Protein AF-A0A967W325-F1 (afdb_monomer_lite)

Foldseek 3Di:
DVVVVVVVVVVVVVPPDPVVVVVVVVVVVVVQCVQCVVQPVHDVSSVVSVVVVVVVVVVVVVVVVVVVVVVVVVVVVVVVVVVVVVVVVVVVD

pLDDT: mean 91.49, std 8.95, range [57.25, 98.12]

Structure (mmCIF, N/CA/C/O backbone):
data_AF-A0A967W325-F1
#
_entry.id   AF-A0A967W325-F1
#
loop_
_atom_site.group_PDB
_atom_site.id
_atom_site.type_symbol
_atom_site.label_atom_id
_atom_site.label_alt_id
_atom_site.label_comp_id
_atom_site.label_asym_id
_atom_site.label_entity_id
_atom_site.label_seq_id
_atom_site.pdbx_PDB_ins_code
_atom_site.Cartn_x
_atom_site.Cartn_y
_atom_site.Cartn_z
_atom_site.occupancy
_atom_site.B_iso_or_equiv
_atom_site.auth_seq_id
_atom_site.auth_comp_id
_atom_site.auth_asym_id
_atom_site.auth_atom_id
_atom_site.pdbx_PDB_model_num
ATOM 1 N N . MET A 1 1 ? 34.697 8.450 -52.297 1.00 71.38 1 MET A N 1
ATOM 2 C CA . MET A 1 1 ? 33.447 9.138 -51.892 1.00 71.38 1 MET A CA 1
ATOM 3 C C . MET A 1 1 ? 32.238 8.234 -52.073 1.00 71.38 1 MET A C 1
ATOM 5 O O . MET A 1 1 ? 31.467 8.099 -51.137 1.00 71.38 1 MET A O 1
ATOM 9 N N . GLU A 1 2 ? 32.101 7.574 -53.221 1.00 81.31 2 GLU A N 1
ATOM 10 C CA . GLU A 1 2 ? 30.971 6.681 -53.523 1.00 81.31 2 GLU A CA 1
ATOM 11 C C . GLU A 1 2 ? 30.922 5.416 -52.645 1.00 81.31 2 GLU A C 1
ATOM 13 O O . GLU A 1 2 ? 29.873 5.081 -52.106 1.00 81.31 2 GLU A O 1
ATOM 18 N N . GLU A 1 3 ? 32.075 4.797 -52.374 1.00 80.12 3 GLU A N 1
ATOM 19 C CA . GLU A 1 3 ? 32.184 3.648 -51.456 1.00 80.12 3 GLU A CA 1
ATOM 20 C C . GLU A 1 3 ? 31.781 3.991 -50.012 1.00 80.12 3 GLU A C 1
ATOM 22 O O . GLU A 1 3 ? 31.153 3.189 -49.326 1.00 80.12 3 GLU A O 1
ATOM 27 N N . LEU A 1 4 ? 32.085 5.211 -49.553 1.00 85.50 4 LEU A N 1
ATOM 28 C CA . LEU A 1 4 ? 31.689 5.692 -48.225 1.00 85.50 4 LEU A CA 1
ATOM 29 C C . LEU A 1 4 ? 30.172 5.908 -48.142 1.00 85.50 4 LEU A C 1
ATOM 31 O O . LEU A 1 4 ? 29.557 5.590 -47.127 1.00 85.50 4 LEU A O 1
ATOM 35 N N . TYR A 1 5 ? 29.567 6.412 -49.220 1.00 87.38 5 TYR A N 1
ATOM 36 C CA . TYR A 1 5 ? 28.116 6.543 -49.334 1.00 87.38 5 TYR A CA 1
ATOM 37 C C . TYR A 1 5 ? 27.426 5.177 -49.309 1.00 87.38 5 TYR A C 1
ATOM 39 O O . TYR A 1 5 ? 26.459 5.005 -48.572 1.00 87.38 5 TYR A O 1
ATOM 47 N N . GLN A 1 6 ? 27.941 4.194 -50.051 1.00 87.44 6 GLN A N 1
ATOM 48 C CA . GLN A 1 6 ? 27.396 2.833 -50.050 1.00 87.44 6 GLN A CA 1
ATOM 49 C C . GLN A 1 6 ? 27.528 2.154 -48.684 1.00 87.44 6 GLN A C 1
ATOM 51 O O . GLN A 1 6 ? 26.567 1.542 -48.224 1.00 87.44 6 GLN A O 1
ATOM 56 N N . ALA A 1 7 ? 28.667 2.310 -48.003 1.00 83.94 7 ALA A N 1
ATOM 57 C CA . ALA A 1 7 ? 28.862 1.778 -46.656 1.00 83.94 7 ALA A CA 1
ATOM 58 C C . ALA A 1 7 ? 27.898 2.409 -45.635 1.00 83.94 7 ALA A C 1
ATOM 60 O O . ALA A 1 7 ? 27.296 1.697 -44.831 1.00 83.94 7 ALA A O 1
ATOM 61 N N . LEU A 1 8 ? 27.696 3.730 -45.698 1.00 83.38 8 LEU A N 1
ATOM 62 C CA . LEU A 1 8 ? 26.743 4.434 -44.837 1.00 83.38 8 LEU A CA 1
ATOM 63 C C . LEU A 1 8 ? 25.298 4.005 -45.119 1.00 83.38 8 LEU A C 1
ATOM 65 O O . LEU A 1 8 ? 24.515 3.822 -44.189 1.00 83.38 8 LEU A O 1
ATOM 69 N N . HIS A 1 9 ? 24.944 3.818 -46.390 1.00 81.19 9 HIS A N 1
ATOM 70 C CA . HIS A 1 9 ? 23.603 3.397 -46.780 1.00 81.19 9 HIS A CA 1
ATOM 71 C C . HIS A 1 9 ? 23.323 1.940 -46.394 1.00 81.19 9 HIS A C 1
ATOM 73 O O . HIS A 1 9 ? 22.242 1.646 -45.900 1.00 81.19 9 HIS A O 1
ATOM 79 N N . ALA A 1 10 ? 24.308 1.047 -46.529 1.00 80.38 10 ALA A N 1
ATOM 80 C CA . ALA A 1 10 ? 24.213 -0.334 -46.059 1.00 80.38 10 ALA A CA 1
ATOM 81 C C . ALA A 1 10 ? 24.083 -0.414 -44.529 1.00 80.38 10 ALA A C 1
ATOM 83 O O . ALA A 1 10 ? 23.287 -1.200 -44.021 1.00 80.38 10 ALA A O 1
ATOM 84 N N . TYR A 1 11 ? 24.808 0.434 -43.793 1.00 76.44 11 TYR A N 1
ATOM 85 C CA . TYR A 1 11 ? 24.671 0.545 -42.340 1.00 76.44 11 TYR A CA 1
ATOM 86 C C . TYR A 1 11 ? 23.281 1.054 -41.934 1.00 76.44 11 TYR A C 1
ATOM 88 O O . TYR A 1 11 ? 22.634 0.461 -41.074 1.00 76.44 11 TYR A O 1
ATOM 96 N N . ALA A 1 12 ? 22.785 2.101 -42.599 1.00 76.56 12 ALA A N 1
ATOM 97 C CA . ALA A 1 12 ? 21.439 2.632 -42.386 1.00 76.56 12 ALA A CA 1
ATOM 98 C C . ALA A 1 12 ? 20.333 1.633 -42.772 1.00 76.56 12 ALA A C 1
ATOM 100 O O . ALA A 1 12 ? 19.298 1.598 -42.121 1.00 76.56 12 ALA A O 1
ATOM 101 N N . ALA A 1 13 ? 20.553 0.805 -43.795 1.00 73.19 13 ALA A N 1
ATOM 102 C CA . ALA A 1 13 ? 19.622 -0.243 -44.207 1.00 73.19 13 ALA A CA 1
ATOM 103 C C . ALA A 1 13 ? 19.636 -1.464 -43.268 1.00 73.19 13 ALA A C 1
ATOM 105 O O . ALA A 1 13 ? 18.632 -2.160 -43.167 1.00 73.19 13 ALA A O 1
ATOM 106 N N . GLY A 1 14 ? 20.758 -1.724 -42.584 1.00 70.44 14 GLY A N 1
ATOM 107 C CA . GLY A 1 14 ? 20.873 -2.761 -41.551 1.00 70.44 14 GLY A CA 1
ATOM 108 C C . GLY A 1 14 ? 20.315 -2.346 -40.186 1.00 70.44 14 GLY A C 1
ATOM 109 O O . GLY A 1 14 ? 20.121 -3.194 -39.318 1.00 70.44 14 GLY A O 1
ATOM 110 N N . LEU A 1 15 ? 20.039 -1.053 -39.992 1.00 73.69 15 LEU A N 1
ATOM 111 C CA . LEU A 1 15 ? 19.229 -0.564 -38.883 1.00 73.69 15 LEU A CA 1
ATOM 112 C C . LEU A 1 15 ? 17.764 -0.914 -39.178 1.00 73.69 15 LEU A C 1
ATOM 114 O O . LEU A 1 15 ? 17.023 -0.106 -39.736 1.00 73.69 15 LEU A O 1
ATOM 118 N N . GLU A 1 16 ? 17.338 -2.117 -38.786 1.00 62.38 16 GLU A N 1
ATOM 119 C CA . GLU A 1 16 ? 15.919 -2.410 -38.556 1.00 62.38 16 GLU A CA 1
ATOM 120 C C . GLU A 1 16 ? 15.420 -1.454 -37.464 1.00 62.38 16 GLU A C 1
ATOM 122 O O . GLU A 1 16 ? 15.526 -1.697 -36.262 1.00 62.38 16 GLU A O 1
ATOM 127 N N . SER A 1 17 ? 14.964 -0.279 -37.889 1.00 65.56 17 SER A N 1
ATOM 128 C CA . SER A 1 17 ? 14.372 0.707 -37.005 1.00 65.56 17 SER A CA 1
ATOM 129 C C . SER A 1 17 ? 12.938 0.272 -36.742 1.00 65.56 17 SER A C 1
ATOM 131 O O . SER A 1 17 ? 12.080 0.385 -37.614 1.00 65.56 17 SER A O 1
ATOM 133 N N . GLU A 1 18 ? 12.681 -0.229 -35.536 1.00 76.31 18 GLU A N 1
ATOM 134 C CA . GLU A 1 18 ? 11.333 -0.375 -34.986 1.00 76.31 18 GLU A CA 1
ATOM 135 C C . GLU A 1 18 ? 11.050 0.817 -34.047 1.00 76.31 18 GLU A C 1
ATOM 137 O O . GLU A 1 18 ? 11.091 0.658 -32.820 1.00 76.31 18 GLU A O 1
ATOM 142 N N . PRO A 1 19 ? 10.826 2.039 -34.579 1.00 80.19 19 PRO A N 1
ATOM 143 C CA . PRO A 1 19 ? 10.672 3.249 -33.767 1.00 80.19 19 PRO A CA 1
ATOM 144 C C . PRO A 1 19 ? 9.532 3.117 -32.751 1.00 80.19 19 PRO A C 1
ATOM 146 O O . PRO A 1 19 ? 9.699 3.508 -31.599 1.00 80.19 19 PRO A O 1
ATOM 149 N N . ASP A 1 20 ? 8.437 2.460 -33.133 1.00 83.94 20 ASP A N 1
ATOM 150 C CA . ASP A 1 20 ? 7.277 2.226 -32.267 1.00 83.94 20 ASP A CA 1
ATOM 151 C C . ASP A 1 20 ? 7.626 1.344 -31.054 1.00 83.94 20 ASP A C 1
ATOM 153 O O . ASP A 1 20 ? 7.149 1.566 -29.934 1.00 83.94 20 ASP A O 1
ATOM 157 N N . ARG A 1 21 ? 8.503 0.344 -31.238 1.00 85.50 21 ARG A N 1
ATOM 158 C CA . ARG A 1 21 ? 8.996 -0.475 -30.120 1.00 85.50 21 ARG A CA 1
ATOM 159 C C . ARG A 1 21 ? 9.886 0.330 -29.192 1.00 85.50 21 ARG A C 1
ATOM 161 O O . ARG A 1 21 ? 9.772 0.185 -27.976 1.00 85.50 21 ARG A O 1
ATOM 168 N N . LEU A 1 22 ? 10.766 1.158 -29.750 1.00 88.75 22 LEU A N 1
ATOM 169 C CA . LEU A 1 22 ? 11.654 2.006 -28.962 1.00 88.75 22 LEU A CA 1
ATOM 170 C C . LEU A 1 22 ? 10.856 3.019 -28.134 1.00 88.75 22 LEU A C 1
ATOM 172 O O . LEU A 1 22 ? 11.131 3.188 -26.947 1.00 88.75 22 LEU A O 1
ATOM 176 N N . GLU A 1 23 ? 9.844 3.645 -28.732 1.00 91.12 23 GLU A N 1
ATOM 177 C CA . GLU A 1 23 ? 8.925 4.534 -28.024 1.00 91.12 23 GLU A CA 1
ATOM 178 C C . GLU A 1 23 ? 8.220 3.794 -26.882 1.00 91.12 23 GLU A C 1
ATOM 180 O O . GLU A 1 23 ? 8.290 4.234 -25.736 1.00 91.12 23 GLU A O 1
ATOM 185 N N . THR A 1 24 ? 7.667 2.607 -27.153 1.00 92.44 24 THR A N 1
ATOM 186 C CA . THR A 1 24 ? 7.021 1.766 -26.131 1.00 92.44 24 THR A CA 1
ATOM 187 C C . THR A 1 24 ? 7.956 1.460 -24.955 1.00 92.44 24 THR A C 1
ATOM 189 O O . THR A 1 24 ? 7.554 1.554 -23.792 1.00 92.44 24 THR A O 1
ATOM 192 N N . VAL A 1 25 ? 9.208 1.086 -25.231 1.00 94.38 25 VAL A N 1
ATOM 193 C CA . VAL A 1 25 ? 10.203 0.791 -24.188 1.00 94.38 25 VAL A CA 1
ATOM 194 C C . VAL A 1 25 ? 10.540 2.045 -23.384 1.00 94.38 25 VAL A C 1
ATOM 196 O O . VAL A 1 25 ? 10.543 1.981 -22.155 1.00 94.38 25 VAL A O 1
ATOM 199 N N . ASN A 1 26 ? 10.761 3.182 -24.045 1.00 94.69 26 ASN A N 1
ATOM 200 C CA . ASN A 1 26 ? 11.067 4.447 -23.378 1.00 94.69 26 ASN A CA 1
ATOM 201 C C . ASN A 1 26 ? 9.916 4.920 -22.482 1.00 94.69 26 ASN A C 1
ATOM 203 O O . ASN A 1 26 ? 10.160 5.348 -21.354 1.00 94.69 26 ASN A O 1
ATOM 207 N N . THR A 1 27 ? 8.664 4.796 -22.935 1.00 96.50 27 THR A N 1
ATOM 208 C CA . THR A 1 27 ? 7.488 5.119 -22.116 1.00 96.50 27 THR A CA 1
ATOM 209 C C . THR A 1 27 ? 7.438 4.251 -20.863 1.00 96.50 27 THR A C 1
ATOM 211 O O . THR A 1 27 ? 7.310 4.779 -19.759 1.00 96.50 27 THR A O 1
ATOM 214 N N . ARG A 1 28 ? 7.607 2.930 -21.008 1.00 96.69 28 ARG A N 1
ATOM 215 C CA . ARG A 1 28 ? 7.611 2.012 -19.857 1.00 96.69 28 ARG A CA 1
ATOM 216 C C . ARG A 1 28 ? 8.773 2.292 -18.906 1.00 96.69 28 ARG A C 1
ATOM 218 O O . ARG A 1 28 ? 8.588 2.239 -17.694 1.00 96.69 28 ARG A O 1
ATOM 225 N N . LEU A 1 29 ? 9.954 2.614 -19.431 1.00 96.25 29 LEU A N 1
ATOM 226 C CA . LEU A 1 29 ? 11.114 2.953 -18.611 1.00 96.25 29 LEU A CA 1
ATOM 227 C C . LEU A 1 29 ? 10.867 4.233 -17.802 1.00 96.25 29 LEU A C 1
ATOM 229 O O . LEU A 1 29 ? 11.118 4.241 -16.601 1.00 96.25 29 LEU A O 1
ATOM 233 N N . ALA A 1 30 ? 10.294 5.270 -18.416 1.00 96.69 30 ALA A N 1
ATOM 234 C CA . ALA A 1 30 ? 9.960 6.515 -17.726 1.00 96.69 30 ALA A CA 1
ATOM 235 C C . ALA A 1 30 ? 8.936 6.308 -16.592 1.00 96.69 30 ALA A C 1
ATOM 237 O O . ALA A 1 30 ? 9.026 6.944 -15.536 1.00 96.69 30 ALA A O 1
ATOM 238 N N . GLU A 1 31 ? 7.964 5.410 -16.780 1.00 96.25 31 GLU A N 1
ATOM 239 C CA . GLU A 1 31 ? 7.028 5.024 -15.718 1.00 96.25 31 GLU A CA 1
ATOM 240 C C . GLU A 1 31 ? 7.742 4.328 -14.558 1.00 96.25 31 GLU A C 1
ATOM 242 O O . GLU A 1 31 ? 7.532 4.700 -13.399 1.00 96.25 31 GLU A O 1
ATOM 247 N N . VAL A 1 32 ? 8.619 3.369 -14.866 1.00 94.94 32 VAL A N 1
ATOM 248 C CA . VAL A 1 32 ? 9.428 2.670 -13.861 1.00 94.94 32 VAL A CA 1
ATOM 249 C C . VAL A 1 32 ? 10.298 3.666 -13.099 1.00 94.94 32 VAL A C 1
ATOM 251 O O . VAL A 1 32 ? 10.219 3.710 -11.875 1.00 94.94 32 VAL A O 1
ATOM 254 N N . GLU A 1 33 ? 11.039 4.536 -13.785 1.00 95.81 33 GLU A N 1
ATOM 255 C CA . GLU A 1 33 ? 11.887 5.561 -13.161 1.00 95.81 33 GLU A CA 1
ATOM 256 C C . GLU A 1 33 ? 11.103 6.496 -12.235 1.00 95.81 33 GLU A C 1
ATOM 258 O O . GLU A 1 33 ? 11.572 6.877 -11.159 1.00 95.81 33 GLU A O 1
ATOM 263 N N . LYS A 1 34 ? 9.879 6.870 -12.619 1.00 96.06 34 LYS A N 1
ATOM 264 C CA . LYS A 1 34 ? 9.017 7.710 -11.784 1.00 96.06 34 LYS A CA 1
ATOM 265 C C . LYS A 1 34 ? 8.622 7.006 -10.487 1.00 96.06 34 LYS A C 1
ATOM 267 O O . LYS A 1 34 ? 8.554 7.668 -9.446 1.00 96.06 34 LYS A O 1
ATOM 272 N N . VAL A 1 35 ? 8.339 5.705 -10.545 1.00 95.25 35 VAL A N 1
ATOM 273 C CA . VAL A 1 35 ? 7.997 4.895 -9.368 1.00 95.25 35 VAL A CA 1
ATOM 274 C C . VAL A 1 35 ? 9.234 4.681 -8.502 1.00 95.25 35 VAL A C 1
ATOM 276 O O . VAL A 1 35 ? 9.206 5.018 -7.317 1.00 95.25 35 VAL A O 1
ATOM 279 N N . THR A 1 36 ? 10.340 4.215 -9.079 1.00 95.44 36 THR A N 1
ATOM 280 C CA . THR A 1 36 ? 11.568 3.930 -8.325 1.00 95.44 36 THR A CA 1
ATOM 281 C C . THR A 1 36 ? 12.113 5.187 -7.657 1.00 95.44 36 THR A C 1
ATOM 283 O O . THR A 1 36 ? 12.402 5.163 -6.463 1.00 95.44 36 THR A O 1
ATOM 286 N N . ARG A 1 37 ? 12.119 6.342 -8.337 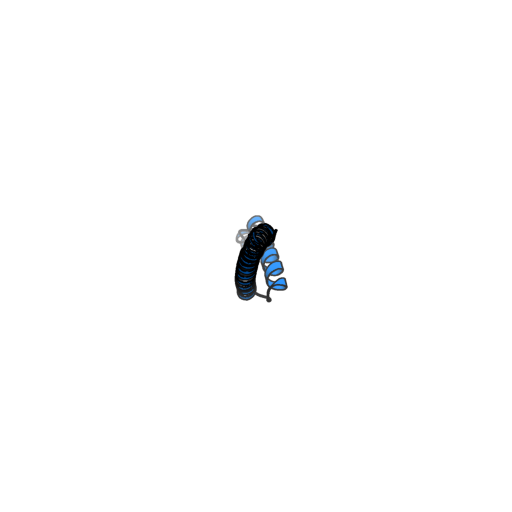1.00 96.00 37 ARG A N 1
ATOM 287 C CA . ARG A 1 37 ? 12.536 7.628 -7.744 1.00 96.00 37 ARG A CA 1
ATOM 288 C C . ARG A 1 37 ? 11.742 8.009 -6.491 1.00 96.00 37 ARG A C 1
ATOM 290 O O . ARG A 1 37 ? 12.287 8.660 -5.604 1.00 96.00 37 ARG A O 1
ATOM 297 N N . ARG A 1 38 ? 10.459 7.645 -6.418 1.00 94.56 38 ARG A N 1
ATOM 298 C CA . ARG A 1 38 ? 9.602 7.920 -5.251 1.00 94.56 38 ARG A CA 1
ATOM 299 C C . ARG A 1 38 ? 9.777 6.895 -4.133 1.00 94.56 38 ARG A C 1
ATOM 301 O O . ARG A 1 38 ? 9.486 7.220 -2.986 1.00 94.56 38 ARG A O 1
ATOM 308 N N . HIS A 1 39 ? 10.234 5.687 -4.460 1.00 93.00 39 HIS A N 1
ATOM 309 C CA . HIS A 1 39 ? 10.152 4.526 -3.574 1.00 93.00 39 HIS A CA 1
ATOM 310 C C . HIS A 1 39 ? 11.482 3.780 -3.376 1.00 93.00 39 HIS A C 1
ATOM 312 O O . HIS A 1 39 ? 11.466 2.599 -3.065 1.00 93.00 39 HIS A O 1
ATOM 318 N N . GLY A 1 40 ? 12.626 4.465 -3.480 1.00 86.62 40 GLY A N 1
ATOM 319 C CA . GLY A 1 40 ? 13.921 3.921 -3.036 1.00 86.62 40 GLY A CA 1
ATOM 320 C C . GLY A 1 40 ? 15.029 3.875 -4.087 1.00 86.62 40 GLY A C 1
ATOM 321 O O . GLY A 1 40 ? 16.117 3.403 -3.797 1.00 86.62 40 GLY A O 1
ATOM 322 N N . GLY A 1 41 ? 14.791 4.423 -5.278 1.00 90.44 41 GLY A N 1
ATOM 323 C CA . GLY A 1 41 ? 15.797 4.618 -6.326 1.00 90.44 41 GLY A CA 1
ATOM 324 C C . GLY A 1 41 ? 15.907 3.466 -7.323 1.00 90.44 41 GLY A C 1
ATOM 325 O O . GLY A 1 41 ? 16.278 3.708 -8.469 1.00 90.44 41 GLY A O 1
ATOM 326 N N . ASP A 1 42 ? 15.492 2.260 -6.944 1.00 95.00 42 ASP A N 1
ATOM 327 C CA . ASP A 1 42 ? 15.435 1.087 -7.817 1.00 95.00 42 ASP A CA 1
ATOM 328 C C . ASP A 1 42 ? 14.116 0.305 -7.659 1.00 95.00 42 ASP A C 1
ATOM 330 O O . ASP A 1 42 ? 13.228 0.668 -6.879 1.00 95.00 42 ASP A O 1
ATOM 334 N N . VAL A 1 43 ? 13.951 -0.727 -8.491 1.00 94.69 43 VAL A N 1
ATOM 335 C CA . VAL A 1 43 ? 12.727 -1.539 -8.557 1.00 94.69 43 VAL A CA 1
ATOM 336 C C . VAL A 1 43 ? 12.578 -2.429 -7.325 1.00 94.69 43 VAL A C 1
ATOM 338 O O . VAL A 1 43 ? 11.462 -2.598 -6.839 1.00 94.69 43 VAL A O 1
ATOM 341 N N . GLU A 1 44 ? 13.674 -2.975 -6.799 1.00 96.69 44 GLU A N 1
ATOM 342 C CA . GLU A 1 44 ? 13.640 -3.862 -5.631 1.00 96.69 44 GLU A CA 1
ATOM 343 C C . GLU A 1 44 ? 13.197 -3.099 -4.381 1.00 96.69 44 GLU A C 1
ATOM 345 O O . GLU A 1 44 ? 12.315 -3.556 -3.646 1.00 96.69 44 GLU A O 1
ATOM 350 N N . ALA A 1 45 ? 13.730 -1.896 -4.180 1.00 95.06 45 ALA A N 1
ATOM 351 C CA . ALA A 1 45 ? 13.338 -1.002 -3.105 1.00 95.06 45 ALA A CA 1
ATOM 352 C C . ALA A 1 45 ? 11.870 -0.575 -3.238 1.00 95.06 45 ALA A C 1
ATOM 354 O O . ALA A 1 45 ? 11.137 -0.594 -2.249 1.00 95.06 45 ALA A O 1
ATOM 355 N N . ALA A 1 46 ? 11.406 -0.276 -4.458 1.00 96.69 46 ALA A N 1
ATOM 356 C CA . ALA A 1 46 ? 10.008 0.078 -4.694 1.00 96.69 46 ALA A CA 1
ATOM 357 C C . ALA A 1 46 ? 9.043 -1.072 -4.365 1.00 96.69 46 ALA A C 1
ATOM 359 O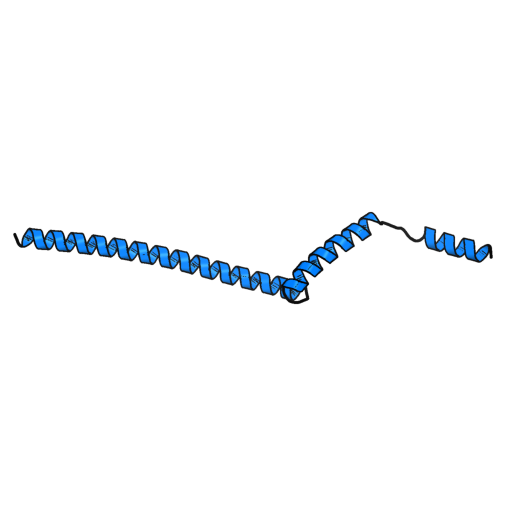 O . ALA A 1 46 ? 8.004 -0.844 -3.745 1.00 96.69 46 ALA A O 1
ATOM 360 N N . LEU A 1 47 ? 9.396 -2.305 -4.736 1.00 96.62 47 LEU A N 1
ATOM 361 C CA . LEU A 1 47 ? 8.611 -3.497 -4.404 1.00 96.62 47 LEU A CA 1
ATOM 362 C C . LEU A 1 47 ? 8.655 -3.819 -2.907 1.00 96.62 47 LEU A C 1
ATOM 364 O O . LEU A 1 47 ? 7.635 -4.190 -2.332 1.00 96.62 47 LEU A O 1
ATOM 368 N N . THR A 1 48 ? 9.804 -3.625 -2.260 1.00 97.19 48 THR A N 1
ATOM 369 C CA . THR A 1 48 ? 9.933 -3.784 -0.804 1.00 97.19 48 THR A CA 1
ATOM 370 C C . THR A 1 48 ? 9.029 -2.792 -0.079 1.00 97.19 48 THR A C 1
ATOM 372 O O . THR A 1 48 ? 8.241 -3.183 0.779 1.00 97.19 48 THR A O 1
ATOM 375 N N . ARG A 1 49 ? 9.056 -1.519 -0.493 1.00 95.62 49 ARG A N 1
ATOM 376 C CA . ARG A 1 49 ? 8.185 -0.463 0.039 1.00 95.62 49 ARG A CA 1
ATOM 377 C C . ARG A 1 49 ? 6.701 -0.799 -0.134 1.00 95.62 49 ARG A C 1
ATOM 379 O O . ARG A 1 49 ? 5.904 -0.498 0.750 1.00 95.62 49 ARG A O 1
ATOM 386 N N . LEU A 1 50 ? 6.328 -1.386 -1.273 1.00 96.88 50 LEU A N 1
ATOM 387 C CA . LEU A 1 50 ? 4.959 -1.830 -1.529 1.00 96.88 50 LEU A CA 1
ATOM 388 C C . LEU A 1 50 ? 4.548 -2.928 -0.542 1.00 96.88 50 LEU A C 1
ATOM 390 O O . LEU A 1 50 ? 3.520 -2.786 0.111 1.00 96.88 50 LEU A O 1
ATOM 394 N N . ALA A 1 51 ? 5.372 -3.965 -0.383 1.00 97.81 51 ALA A N 1
ATOM 395 C CA . ALA A 1 51 ? 5.089 -5.061 0.541 1.00 97.81 51 ALA A CA 1
ATOM 396 C C . ALA A 1 51 ? 4.973 -4.579 2.000 1.00 97.81 51 ALA A C 1
ATOM 398 O O . ALA A 1 51 ? 4.080 -5.011 2.725 1.00 97.81 51 ALA A O 1
ATOM 399 N N . GLU A 1 52 ? 5.836 -3.651 2.426 1.00 97.19 52 GLU A N 1
ATOM 400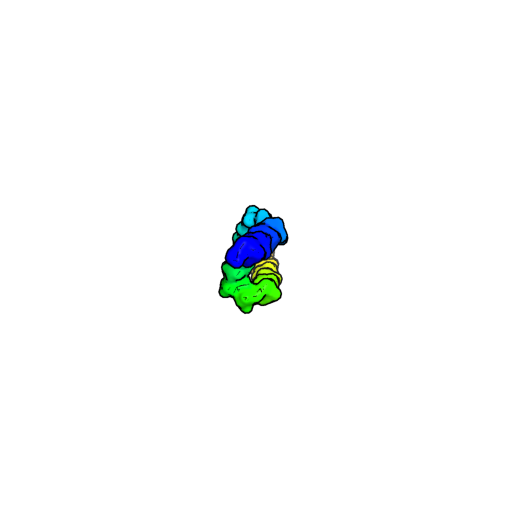 C CA . GLU A 1 52 ? 5.742 -3.009 3.746 1.00 97.19 52 GLU A CA 1
ATOM 401 C C . GLU A 1 52 ? 4.417 -2.257 3.922 1.00 97.19 52 GLU A C 1
ATOM 403 O O . GLU A 1 52 ? 3.753 -2.403 4.947 1.00 97.19 52 GLU A O 1
ATOM 408 N N . ALA A 1 53 ? 4.016 -1.468 2.921 1.00 96.94 53 ALA A N 1
ATOM 409 C CA . ALA A 1 53 ? 2.778 -0.697 2.970 1.00 96.94 53 ALA A CA 1
ATOM 410 C C . ALA A 1 53 ? 1.532 -1.599 2.990 1.00 96.94 53 ALA A C 1
ATOM 412 O O . ALA A 1 53 ? 0.572 -1.300 3.698 1.00 96.94 53 ALA A O 1
ATOM 413 N N . GLU A 1 54 ? 1.545 -2.710 2.251 1.00 97.94 54 GLU A N 1
ATOM 414 C CA . GLU A 1 54 ? 0.471 -3.711 2.274 1.00 97.94 54 GLU A CA 1
ATOM 415 C C . GLU A 1 54 ? 0.352 -4.383 3.650 1.00 97.94 54 GLU A C 1
ATOM 417 O O . GLU A 1 54 ? -0.757 -4.559 4.156 1.00 97.94 54 GLU A O 1
ATOM 422 N N . GLN A 1 55 ? 1.480 -4.708 4.290 1.00 97.75 55 GLN A N 1
ATOM 423 C CA . GLN A 1 55 ? 1.489 -5.257 5.650 1.00 97.75 55 GLN A CA 1
ATOM 424 C C . GLN A 1 55 ? 0.977 -4.250 6.685 1.00 97.75 55 GLN A C 1
ATOM 426 O O . GLN A 1 55 ? 0.187 -4.614 7.557 1.00 97.75 55 GLN A O 1
ATOM 431 N N . GLU A 1 56 ? 1.402 -2.988 6.590 1.00 97.56 56 GLU A N 1
ATOM 432 C CA . GLU A 1 56 ? 0.933 -1.919 7.476 1.00 97.56 56 GLU A CA 1
ATOM 433 C C . GLU A 1 56 ? -0.578 -1.701 7.332 1.00 97.56 56 GLU A C 1
ATOM 435 O O . GLU A 1 56 ? -1.285 -1.596 8.336 1.00 97.56 56 GLU A O 1
ATOM 440 N N . LEU A 1 57 ? -1.090 -1.698 6.097 1.00 97.81 57 LEU A N 1
ATOM 441 C CA . LEU A 1 57 ? -2.519 -1.564 5.831 1.00 97.81 57 LEU A CA 1
ATOM 442 C C . LEU A 1 57 ? -3.318 -2.719 6.444 1.00 97.81 57 LEU A C 1
ATOM 444 O O . LEU A 1 57 ? -4.284 -2.467 7.161 1.00 97.81 57 LEU A O 1
ATOM 448 N N . ALA A 1 58 ? -2.883 -3.963 6.230 1.00 96.75 58 ALA A N 1
ATOM 449 C CA . ALA A 1 58 ? -3.549 -5.136 6.793 1.00 96.75 58 ALA A CA 1
ATOM 450 C C . ALA A 1 58 ? -3.586 -5.096 8.333 1.00 96.75 58 ALA A C 1
ATOM 452 O O . ALA A 1 58 ? -4.609 -5.405 8.944 1.00 96.75 58 ALA A O 1
ATOM 453 N N . ALA A 1 59 ? -2.497 -4.659 8.973 1.00 96.38 59 ALA A N 1
ATOM 454 C CA . ALA A 1 59 ? -2.453 -4.500 10.425 1.00 96.38 59 ALA A CA 1
ATOM 455 C C . ALA A 1 59 ? -3.415 -3.405 10.922 1.00 96.38 59 ALA A C 1
ATOM 457 O O . ALA A 1 59 ? -4.060 -3.563 11.960 1.00 96.38 59 ALA A O 1
ATOM 458 N N . LEU A 1 60 ? -3.539 -2.292 10.191 1.00 97.00 60 LEU A N 1
ATOM 459 C CA . LEU A 1 60 ? -4.489 -1.227 10.523 1.00 97.00 60 LEU A CA 1
ATOM 460 C C . LEU A 1 60 ? -5.943 -1.692 10.386 1.00 97.00 60 LEU A C 1
ATOM 462 O O . LEU A 1 60 ? -6.762 -1.363 11.246 1.00 97.00 60 LEU A O 1
ATOM 466 N N . GLU A 1 61 ? -6.257 -2.463 9.346 1.00 96.31 61 GLU A N 1
ATOM 467 C CA . GLU A 1 61 ? -7.581 -3.065 9.148 1.00 96.31 61 GLU A CA 1
ATOM 468 C C . GLU A 1 61 ? -7.937 -4.019 10.304 1.00 96.31 61 GLU A C 1
ATOM 470 O O . GLU A 1 61 ? -9.007 -3.891 10.901 1.00 96.31 61 GLU A O 1
ATOM 475 N N . GLU A 1 62 ? -7.009 -4.884 10.730 1.00 95.94 62 GLU A N 1
ATOM 476 C CA . GLU A 1 62 ? -7.215 -5.779 11.882 1.00 95.94 62 GLU A CA 1
ATOM 477 C C . GLU A 1 62 ? -7.473 -5.008 13.193 1.00 95.94 62 GLU A C 1
ATOM 479 O O . GLU A 1 62 ? -8.330 -5.378 14.011 1.00 95.94 62 GLU A O 1
ATOM 484 N N . VAL A 1 63 ? -6.755 -3.900 13.407 1.00 95.94 63 VAL A N 1
ATOM 485 C CA . VAL A 1 63 ? -6.968 -3.027 14.572 1.00 95.94 63 VAL A CA 1
ATOM 486 C C . VAL A 1 63 ? -8.351 -2.375 14.526 1.00 95.94 63 VAL A C 1
ATOM 488 O O . VAL A 1 63 ? -9.012 -2.286 15.566 1.00 95.94 63 VAL A O 1
ATOM 491 N N . GLN A 1 64 ? -8.814 -1.939 13.351 1.00 95.25 64 GLN A N 1
ATOM 492 C CA . GLN A 1 64 ? -10.153 -1.365 13.186 1.00 95.25 64 GLN A CA 1
ATOM 493 C C . GLN A 1 64 ? -11.250 -2.385 13.508 1.00 95.25 64 GLN A C 1
ATOM 495 O O . GLN A 1 64 ? -12.174 -2.065 14.264 1.00 95.25 64 GLN A O 1
ATOM 500 N N . ASP A 1 65 ? -11.111 -3.622 13.032 1.00 94.88 65 ASP A N 1
ATOM 501 C CA . ASP A 1 65 ? -12.041 -4.710 13.350 1.00 94.88 65 ASP A CA 1
ATOM 502 C C . ASP A 1 65 ? -12.060 -5.019 14.854 1.00 94.88 65 ASP A C 1
ATOM 504 O O . ASP A 1 65 ? -13.124 -5.174 15.470 1.00 94.88 65 ASP A O 1
ATOM 508 N N . THR A 1 66 ? -10.883 -5.039 15.484 1.00 96.12 66 THR A N 1
ATOM 509 C CA . THR A 1 66 ? -10.750 -5.263 16.930 1.00 96.12 66 THR A CA 1
ATOM 510 C C . THR A 1 66 ? -11.422 -4.154 17.740 1.00 96.12 66 THR A C 1
ATOM 512 O O . THR A 1 66 ? -12.125 -4.438 18.717 1.00 96.12 66 THR A O 1
ATOM 515 N N . LEU A 1 67 ? -11.247 -2.892 17.339 1.00 96.94 67 LEU A N 1
ATOM 516 C CA . LEU A 1 67 ? -11.905 -1.746 17.972 1.00 96.94 67 LEU A CA 1
ATOM 517 C C . LEU A 1 67 ? -13.428 -1.846 17.856 1.00 96.94 67 LEU A C 1
ATOM 519 O O . LEU A 1 67 ? -14.122 -1.739 18.870 1.00 96.94 67 LEU A O 1
ATOM 523 N N . ALA A 1 68 ? -13.945 -2.148 16.664 1.00 97.12 68 ALA A N 1
ATOM 524 C CA . ALA A 1 68 ? -15.379 -2.322 16.446 1.00 97.12 68 ALA A CA 1
ATOM 525 C C . ALA A 1 68 ? -15.965 -3.447 17.323 1.00 97.12 68 ALA A C 1
ATOM 527 O O . ALA A 1 68 ? -17.037 -3.293 17.922 1.00 97.12 68 ALA A O 1
ATOM 528 N N . ALA A 1 69 ? -15.245 -4.565 17.467 1.00 96.62 69 ALA A N 1
ATOM 529 C CA . ALA A 1 69 ? -15.646 -5.662 18.346 1.00 96.62 69 ALA A CA 1
ATOM 530 C C . ALA A 1 69 ? -15.649 -5.258 19.834 1.00 96.62 69 ALA A C 1
ATOM 532 O O . ALA A 1 69 ? -16.553 -5.645 20.588 1.00 96.62 69 ALA A O 1
ATOM 533 N N . MET A 1 70 ? -14.661 -4.471 20.269 1.00 97.06 70 MET A N 1
ATOM 534 C CA . MET A 1 70 ? -14.594 -3.948 21.638 1.00 97.06 70 MET A CA 1
ATOM 535 C C . MET A 1 70 ? -15.741 -2.979 21.929 1.00 97.06 70 MET A C 1
ATOM 537 O O . MET A 1 70 ? -16.400 -3.125 22.962 1.00 97.06 70 MET A O 1
ATOM 541 N N . ASP A 1 71 ? -16.052 -2.068 21.009 1.00 97.88 71 ASP A N 1
ATOM 542 C CA . ASP A 1 71 ? -17.178 -1.140 21.142 1.00 97.88 71 ASP A CA 1
ATOM 543 C C . ASP A 1 71 ? -18.515 -1.882 21.242 1.00 97.88 71 ASP A C 1
ATOM 545 O O . ASP A 1 71 ? -19.319 -1.617 22.145 1.00 97.88 71 ASP A O 1
ATOM 549 N N . ALA A 1 72 ? -18.735 -2.890 20.391 1.00 97.81 72 ALA A N 1
ATOM 550 C CA . ALA A 1 72 ? -19.921 -3.741 20.471 1.00 97.81 72 ALA A CA 1
ATOM 551 C C . ALA A 1 72 ? -20.032 -4.439 21.840 1.00 97.81 72 ALA A C 1
ATOM 553 O O . ALA A 1 72 ? -21.118 -4.525 22.430 1.00 97.81 72 ALA A O 1
ATOM 554 N N . ARG A 1 73 ? -18.903 -4.898 22.394 1.00 97.88 73 ARG A N 1
ATOM 555 C CA . ARG A 1 73 ? -18.855 -5.531 23.717 1.00 97.88 73 ARG A CA 1
ATOM 556 C C . ARG A 1 73 ? -19.151 -4.542 24.844 1.00 97.88 73 ARG A C 1
ATOM 558 O O . ARG A 1 73 ? -19.883 -4.900 25.771 1.00 97.88 73 ARG A O 1
ATOM 565 N N . VAL A 1 74 ? -18.629 -3.318 24.768 1.00 98.12 74 VAL A N 1
ATOM 566 C CA . VAL A 1 74 ? -18.925 -2.243 25.728 1.00 98.12 74 VAL A CA 1
ATOM 567 C C . VAL A 1 74 ? -20.420 -1.932 25.730 1.00 98.12 74 VAL A C 1
ATOM 569 O O . VAL A 1 74 ? -21.035 -1.937 26.798 1.00 98.12 74 VAL A O 1
ATOM 572 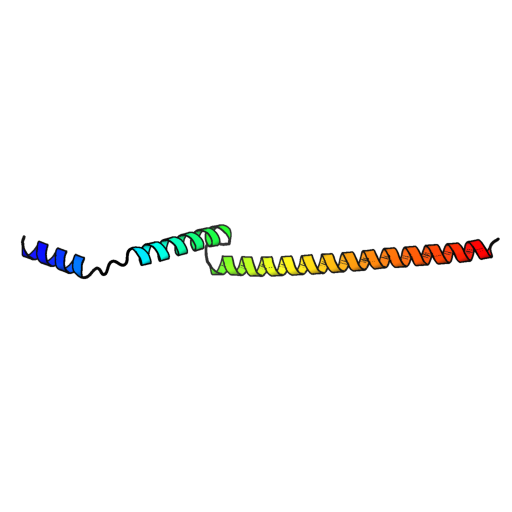N N . GLN A 1 75 ? -21.031 -1.764 24.555 1.00 98.06 75 GLN A N 1
ATOM 573 C CA . GLN A 1 75 ? -22.471 -1.510 24.436 1.00 98.06 75 GLN A CA 1
ATOM 574 C C . GLN A 1 75 ? -23.311 -2.656 25.011 1.00 98.06 75 GLN A C 1
ATOM 576 O O . GLN A 1 75 ? -24.251 -2.430 25.779 1.00 98.06 75 GLN A O 1
ATOM 581 N N . ALA A 1 76 ? -22.938 -3.906 24.721 1.00 98.06 76 ALA A N 1
ATOM 582 C CA . ALA A 1 76 ? -23.626 -5.071 25.268 1.00 98.06 76 ALA A CA 1
ATOM 583 C C . ALA A 1 76 ? -23.541 -5.136 26.805 1.00 98.06 76 ALA A C 1
ATOM 585 O O . ALA A 1 76 ? -24.530 -5.454 27.475 1.00 98.06 76 ALA A O 1
ATOM 586 N N . LEU A 1 77 ? -22.375 -4.835 27.385 1.00 98.12 77 LEU A N 1
ATOM 587 C CA . LEU A 1 77 ? -22.185 -4.807 28.839 1.00 98.12 77 LEU A CA 1
ATOM 588 C C . LEU A 1 77 ? -22.944 -3.650 29.494 1.00 98.12 77 LEU A C 1
ATOM 590 O O . LEU A 1 77 ? -23.590 -3.866 30.521 1.00 98.12 77 LEU A O 1
ATOM 594 N N . ALA A 1 78 ? -22.929 -2.463 28.888 1.00 97.75 78 ALA A N 1
ATOM 595 C CA . ALA A 1 78 ? -23.697 -1.312 29.353 1.00 97.75 78 ALA A CA 1
ATOM 596 C C . ALA A 1 78 ? -25.206 -1.615 29.367 1.00 97.75 78 ALA A C 1
ATOM 598 O O . ALA A 1 78 ? -25.877 -1.377 30.375 1.00 97.75 78 ALA A O 1
ATOM 599 N N . GLY A 1 79 ? -25.727 -2.241 28.306 1.00 97.94 79 GLY A N 1
ATOM 600 C CA . GLY A 1 79 ? -27.119 -2.698 28.247 1.00 97.94 79 GLY A CA 1
ATOM 601 C C . GLY A 1 79 ? -27.456 -3.724 29.336 1.00 97.94 79 GLY A C 1
ATOM 602 O O . GLY A 1 79 ? -28.475 -3.600 30.024 1.00 97.94 79 GLY A O 1
ATOM 603 N N . LYS A 1 80 ? -26.575 -4.710 29.566 1.00 97.88 80 LYS A N 1
ATOM 604 C CA . LYS A 1 80 ? -26.741 -5.690 30.657 1.00 97.88 80 LYS A CA 1
ATOM 605 C C . LYS A 1 80 ? -26.766 -5.013 32.023 1.00 97.88 80 LYS A C 1
ATOM 607 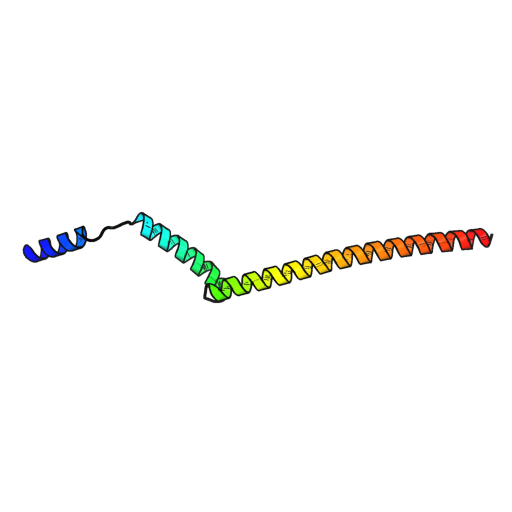O O . LYS A 1 80 ? -27.674 -5.294 32.808 1.00 97.88 80 LYS A O 1
ATOM 612 N N . LEU A 1 81 ? -25.826 -4.110 32.293 1.00 97.69 81 LEU A N 1
ATOM 613 C CA . LEU A 1 81 ? -25.769 -3.352 33.541 1.00 97.69 81 LEU A CA 1
ATOM 614 C C . LEU A 1 81 ? -27.064 -2.566 33.763 1.00 97.69 81 LEU A C 1
ATOM 616 O O . LEU A 1 81 ? -27.680 -2.697 34.820 1.00 97.69 81 LEU A O 1
ATOM 620 N N . HIS A 1 82 ? -27.521 -1.827 32.750 1.00 97.12 82 HIS A N 1
ATOM 621 C CA . HIS A 1 82 ? -28.771 -1.073 32.815 1.00 97.12 82 HIS A CA 1
ATOM 622 C C . HIS A 1 82 ? -29.964 -1.979 33.160 1.00 97.12 82 HIS A C 1
ATOM 624 O O . HIS A 1 82 ? -30.736 -1.677 34.073 1.00 97.12 82 HIS A O 1
ATOM 630 N N . SER A 1 83 ? -30.066 -3.141 32.506 1.00 96.75 83 SER A N 1
ATOM 631 C CA . SER A 1 83 ? -31.131 -4.116 32.773 1.00 96.75 83 SER A CA 1
ATOM 632 C C . SER A 1 83 ? -31.108 -4.657 34.211 1.00 96.75 83 SER A C 1
ATOM 634 O O . SER A 1 83 ? -32.158 -4.810 34.838 1.00 96.75 83 SER A O 1
ATOM 636 N N . LEU A 1 84 ? -29.918 -4.928 34.759 1.00 96.94 84 LEU A N 1
ATOM 637 C CA . LEU A 1 84 ? -29.748 -5.440 36.119 1.00 96.94 84 LEU A CA 1
ATOM 638 C C . LEU A 1 84 ? -30.082 -4.367 37.156 1.00 96.94 84 LEU A C 1
ATOM 640 O O . LEU A 1 84 ? -30.811 -4.652 38.108 1.00 96.94 84 LEU A O 1
ATOM 644 N N . CYS A 1 85 ? -29.625 -3.133 36.942 1.00 96.38 85 CYS A N 1
ATOM 645 C CA . CYS A 1 85 ? -29.984 -1.987 37.773 1.00 96.38 85 CYS A CA 1
ATOM 646 C C . CYS A 1 85 ? -31.502 -1.755 37.782 1.00 96.38 85 CYS A C 1
ATOM 648 O O . CYS A 1 85 ? -32.078 -1.563 38.853 1.00 96.38 85 CYS A O 1
ATOM 650 N N . GLY A 1 86 ? -32.164 -1.851 36.623 1.00 96.25 86 GLY A N 1
ATOM 651 C CA . GLY A 1 86 ? -33.624 -1.762 36.517 1.00 96.25 86 GLY A CA 1
ATOM 652 C C . GLY A 1 86 ? -34.342 -2.842 37.332 1.00 96.25 86 GLY A C 1
ATOM 653 O O . GLY A 1 86 ? -35.229 -2.531 38.127 1.00 96.25 86 GLY A O 1
ATOM 654 N N . LYS A 1 87 ? -33.909 -4.106 37.219 1.00 95.94 87 LYS A N 1
ATOM 655 C CA . LYS A 1 87 ? -34.450 -5.223 38.020 1.00 95.94 87 LYS A CA 1
ATOM 656 C C . LYS A 1 87 ? -34.250 -5.013 39.523 1.00 95.94 87 LYS A C 1
ATOM 658 O O . LYS A 1 87 ? -35.155 -5.286 40.309 1.00 95.94 87 LYS A O 1
ATOM 663 N N . LEU A 1 88 ? -33.074 -4.537 39.927 1.00 95.50 88 LEU A N 1
ATOM 664 C CA . LEU A 1 88 ? -32.747 -4.301 41.332 1.00 95.50 88 LEU A CA 1
ATOM 665 C C . LEU A 1 88 ? -33.544 -3.127 41.913 1.00 95.50 88 LEU A C 1
ATOM 667 O O . LEU A 1 88 ? -34.043 -3.224 43.031 1.00 95.50 88 LEU A O 1
ATOM 671 N N . SER A 1 89 ? -33.716 -2.048 41.145 1.00 95.00 89 SER A N 1
ATOM 672 C CA . SER A 1 89 ? -34.575 -0.920 41.519 1.00 95.00 89 SER A CA 1
ATOM 673 C C . SER A 1 89 ? -36.042 -1.341 41.637 1.00 95.00 89 SER A C 1
ATOM 675 O O . SER A 1 89 ? -36.691 -0.990 42.619 1.00 95.00 89 SER A O 1
ATOM 677 N N . GLY A 1 90 ? -36.540 -2.158 40.703 1.00 94.25 90 GLY A N 1
ATOM 678 C CA . GLY A 1 90 ? -37.900 -2.700 40.753 1.00 94.25 90 GLY A CA 1
ATOM 679 C C . GLY A 1 90 ? -38.158 -3.599 41.965 1.00 94.25 90 GLY A C 1
ATOM 680 O O . GLY A 1 90 ? -39.253 -3.574 42.501 1.00 94.25 90 GLY A O 1
ATOM 681 N N . ARG A 1 91 ? -37.148 -4.341 42.438 1.00 93.19 91 ARG A N 1
ATOM 682 C CA . ARG A 1 91 ? -37.228 -5.150 43.671 1.00 93.19 91 ARG A CA 1
ATOM 683 C C . ARG A 1 91 ? -37.116 -4.345 44.969 1.00 93.19 91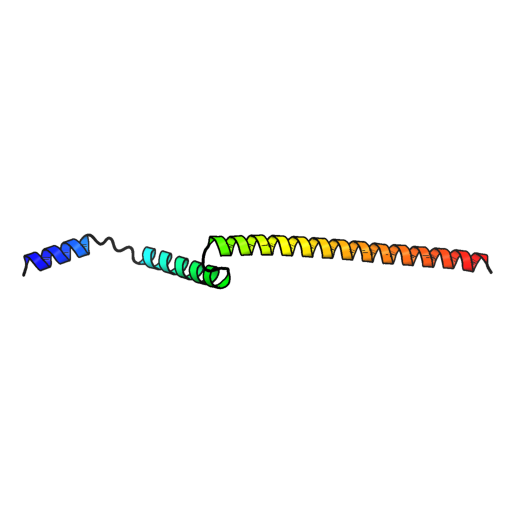 ARG A C 1
ATOM 685 O O . ARG A 1 91 ? -37.368 -4.897 46.034 1.00 93.19 91 ARG A O 1
ATOM 692 N N . ARG A 1 92 ? -36.646 -3.096 44.896 1.00 88.94 92 ARG A N 1
ATOM 693 C CA . ARG A 1 92 ? -36.492 -2.195 46.051 1.00 88.94 92 ARG A CA 1
ATOM 694 C C . ARG A 1 92 ? -37.741 -1.353 46.333 1.00 88.94 92 ARG A C 1
ATOM 696 O O . ARG A 1 92 ? -37.795 -0.754 47.402 1.00 88.94 92 ARG A O 1
ATOM 703 N N . LYS A 1 93 ? -38.672 -1.262 45.381 1.00 57.25 93 LYS A N 1
ATOM 704 C CA . LYS A 1 93 ? -40.002 -0.666 45.562 1.00 57.25 93 LYS A CA 1
ATOM 705 C C . LYS A 1 93 ? -40.992 -1.736 45.996 1.00 57.25 93 LYS A C 1
ATOM 707 O O . LYS A 1 93 ? -41.912 -1.364 46.749 1.00 57.25 93 LYS A O 1
#

Radius of gyration: 34.73 Å; chains: 1; bounding box: 73×15×100 Å

Secondary structure (DSSP, 8-state):
-HHHHHHHHHHHHH----HHHHHHHHHHHHHHHHHHHHHTSSHHHHHHHHHHHHHHHHHHHHHHHHHHHHHHHHHHHHHHHHHHHHHHHHHH-

Sequence (93 aa):
MEELYQALHAYAAGLESEPDRLETVNTRLAEVEKVTRRHGGDVEAALTRLAEAEQELAALEEVQDTLAAMDARVQALAGKLHSLCGKLSGRRK